Protein AF-A0A419GRG5-F1 (afdb_monomer_lite)

Secondary structure (DSSP, 8-state):
-PPPHHHHHHHHHHHHHHTTT----TTHHHHHHHHHHHHTT--HHHHHHHHHHHHHHHHHHHHTT-------EEETTTEEEETTEEEE---

Radius of gyration: 14.82 Å; chains: 1; bounding box: 31×31×38 Å

pLDDT: mean 70.67, std 12.89, range [29.69, 89.19]

Structure (mmCIF, N/CA/C/O backbone):
data_AF-A0A419GRG5-F1
#
_entry.id   AF-A0A419GRG5-F1
#
loop_
_atom_site.group_PDB
_atom_site.id
_atom_site.type_symbol
_atom_site.label_atom_id
_atom_site.label_alt_id
_atom_site.label_comp_id
_atom_site.label_asym_id
_atom_site.label_entity_id
_atom_site.label_seq_id
_atom_site.pdbx_PDB_ins_code
_atom_site.Cartn_x
_atom_sit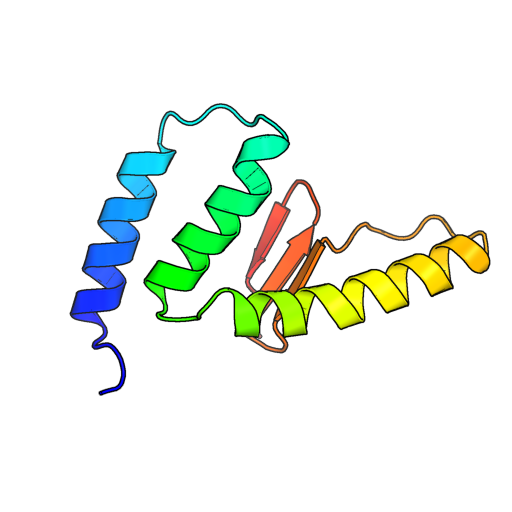e.Cartn_y
_atom_site.Cartn_z
_atom_site.occupancy
_atom_site.B_iso_or_equiv
_atom_site.auth_seq_id
_atom_site.auth_comp_id
_atom_site.auth_asym_id
_atom_site.auth_atom_id
_atom_site.pdbx_PDB_model_num
ATOM 1 N N . MET A 1 1 ? -8.241 -14.219 10.330 1.00 55.88 1 MET A N 1
ATOM 2 C CA . MET A 1 1 ? -9.619 -14.119 9.803 1.00 55.88 1 MET A CA 1
ATOM 3 C C . MET A 1 1 ? -9.601 -13.153 8.626 1.00 55.88 1 MET A C 1
ATOM 5 O O . MET A 1 1 ? -8.741 -12.276 8.643 1.00 55.88 1 MET A O 1
ATOM 9 N N . PRO A 1 2 ? -10.437 -13.328 7.590 1.00 69.69 2 PRO A N 1
ATOM 10 C CA . PRO A 1 2 ? -10.593 -12.304 6.555 1.00 69.69 2 PRO A CA 1
ATOM 11 C C . PRO A 1 2 ? -11.049 -10.991 7.207 1.00 69.69 2 PRO A C 1
ATOM 13 O O . PRO A 1 2 ? -11.850 -11.035 8.140 1.00 69.69 2 PRO A O 1
ATOM 16 N N . LEU A 1 3 ? -10.508 -9.854 6.760 1.00 76.62 3 LEU A N 1
ATOM 17 C CA . LEU A 1 3 ? -10.917 -8.541 7.268 1.00 76.62 3 LEU A CA 1
ATOM 18 C C . LEU A 1 3 ? -12.409 -8.336 7.019 1.00 76.62 3 LEU A C 1
ATOM 20 O O . LEU A 1 3 ? -12.908 -8.613 5.925 1.00 76.62 3 LEU A O 1
ATOM 24 N N . SER A 1 4 ? -13.113 -7.843 8.030 1.00 85.88 4 SER A N 1
ATOM 25 C CA . SER A 1 4 ? -14.500 -7.431 7.874 1.00 85.88 4 SER A CA 1
ATOM 26 C C . SER A 1 4 ? -14.591 -6.139 7.057 1.00 85.88 4 SER A C 1
ATOM 28 O O . SER A 1 4 ? -13.675 -5.314 7.037 1.00 85.88 4 SER A O 1
ATOM 30 N N . LEU A 1 5 ? -15.733 -5.926 6.399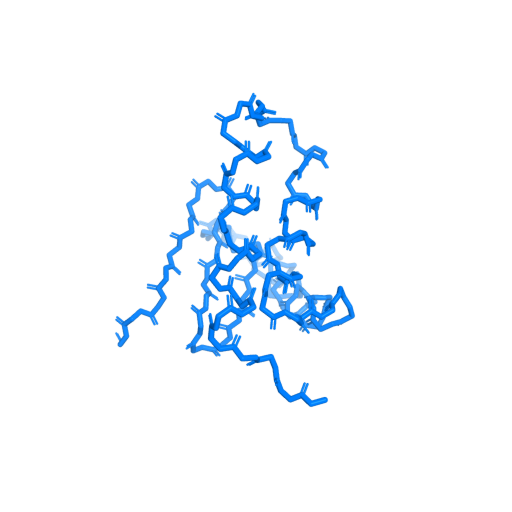 1.00 82.19 5 LEU A N 1
ATOM 31 C CA . LEU A 1 5 ? -15.995 -4.687 5.657 1.00 82.19 5 LEU A CA 1
ATOM 32 C C . LEU A 1 5 ? -15.928 -3.442 6.556 1.00 82.19 5 LEU A C 1
ATOM 34 O O . LEU A 1 5 ? -15.516 -2.382 6.091 1.00 82.19 5 LEU A O 1
ATOM 38 N N . ASN A 1 6 ? -16.284 -3.571 7.840 1.00 86.38 6 ASN A N 1
ATOM 39 C CA . ASN A 1 6 ? -16.159 -2.482 8.808 1.00 86.38 6 ASN A CA 1
ATOM 40 C C . ASN A 1 6 ? -14.696 -2.107 9.056 1.00 86.38 6 ASN A C 1
ATOM 42 O O . ASN A 1 6 ? -14.371 -0.924 9.018 1.00 86.38 6 ASN A O 1
ATOM 46 N N . GLU A 1 7 ? -13.814 -3.090 9.239 1.00 85.69 7 GLU A N 1
ATOM 47 C CA . GLU A 1 7 ? -12.382 -2.828 9.431 1.00 85.69 7 GLU A CA 1
ATOM 48 C C . GLU A 1 7 ? -11.754 -2.195 8.189 1.00 85.69 7 GLU A C 1
ATOM 50 O O . GLU A 1 7 ? -10.956 -1.269 8.309 1.00 85.69 7 GLU A O 1
ATOM 55 N N . ILE A 1 8 ? -12.131 -2.649 6.988 1.00 87.06 8 ILE A N 1
ATOM 56 C CA . ILE A 1 8 ? -11.659 -2.037 5.736 1.00 87.06 8 ILE A CA 1
ATOM 57 C C . ILE A 1 8 ? -12.125 -0.582 5.658 1.00 87.06 8 ILE A C 1
ATOM 59 O O . ILE A 1 8 ? -11.335 0.297 5.322 1.00 87.06 8 ILE A O 1
ATOM 63 N N . LYS A 1 9 ? -13.391 -0.308 5.997 1.00 86.12 9 LYS A N 1
ATOM 64 C CA . LYS A 1 9 ? -13.948 1.048 5.973 1.00 86.12 9 LYS A CA 1
ATOM 65 C C . LYS A 1 9 ? -13.227 1.973 6.950 1.00 86.12 9 LYS A C 1
ATOM 67 O O . LYS A 1 9 ? -12.907 3.097 6.584 1.00 86.12 9 LYS A O 1
ATOM 72 N N . GLU A 1 10 ? -12.965 1.504 8.164 1.00 89.19 10 GLU A N 1
ATOM 73 C CA . GLU A 1 10 ? -12.269 2.276 9.193 1.00 89.19 10 GLU A CA 1
ATOM 74 C C . GLU A 1 10 ? -10.821 2.580 8.785 1.00 89.19 10 GLU A C 1
ATOM 76 O O . GLU A 1 10 ? -10.390 3.732 8.836 1.00 89.19 10 GLU A O 1
ATOM 81 N N . ARG A 1 11 ? -10.106 1.577 8.258 1.00 88.94 11 ARG A N 1
ATOM 82 C CA . ARG A 1 11 ? -8.751 1.747 7.714 1.00 88.94 11 ARG A CA 1
ATOM 83 C C . ARG A 1 11 ? -8.716 2.692 6.516 1.00 88.94 11 ARG A C 1
ATOM 85 O O . ARG A 1 11 ? -7.821 3.524 6.435 1.00 88.94 11 ARG A O 1
ATOM 92 N N . ALA A 1 12 ? -9.688 2.599 5.609 1.00 86.69 12 ALA A N 1
ATOM 93 C CA . ALA A 1 12 ? -9.784 3.481 4.447 1.00 86.69 12 ALA A CA 1
ATOM 94 C C . ALA A 1 12 ?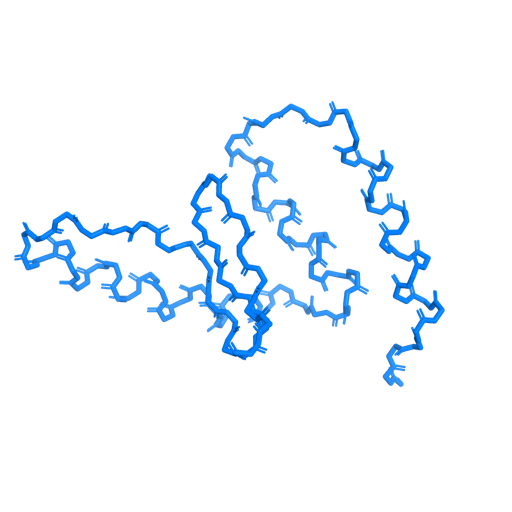 -10.015 4.942 4.863 1.00 86.69 12 ALA A C 1
ATOM 96 O O . ALA A 1 12 ? -9.445 5.856 4.272 1.00 86.69 12 ALA A O 1
ATOM 97 N N . LEU A 1 13 ? -10.828 5.160 5.901 1.00 87.94 13 LEU A N 1
ATOM 98 C CA . LEU A 1 13 ? -11.093 6.487 6.456 1.00 87.94 13 LEU A CA 1
ATOM 99 C C . LEU A 1 13 ? -9.852 7.083 7.124 1.00 87.94 13 LEU A C 1
ATOM 101 O O . LEU A 1 13 ? -9.577 8.265 6.936 1.00 87.94 13 LEU A O 1
ATOM 105 N N . ALA A 1 14 ? -9.104 6.272 7.875 1.00 87.44 14 ALA A N 1
ATOM 106 C CA . ALA A 1 14 ? -7.836 6.684 8.468 1.00 87.44 14 ALA A CA 1
ATOM 107 C C . ALA A 1 14 ? -6.812 7.049 7.384 1.00 87.44 14 ALA A C 1
ATOM 109 O O . ALA A 1 14 ? -6.290 8.160 7.396 1.00 87.44 14 ALA A O 1
ATOM 110 N N . PHE A 1 15 ? -6.634 6.172 6.391 1.00 87.44 15 PHE A N 1
ATOM 111 C CA . PHE A 1 15 ? -5.759 6.400 5.241 1.00 87.44 15 PHE A CA 1
ATOM 112 C C . PHE A 1 15 ? -6.100 7.706 4.511 1.00 87.44 15 PHE A C 1
ATOM 114 O O . PHE A 1 15 ? -5.228 8.533 4.272 1.00 87.44 15 PHE A O 1
ATOM 121 N N . SER A 1 16 ? -7.380 7.938 4.204 1.00 83.50 16 SER A N 1
ATOM 122 C CA . SER A 1 16 ? -7.801 9.152 3.497 1.00 83.50 16 SER A CA 1
ATOM 123 C C . SER A 1 16 ? -7.477 10.434 4.262 1.00 83.50 16 SER A C 1
ATOM 125 O O . SER A 1 16 ? -7.205 11.441 3.622 1.00 83.50 16 SER A O 1
ATOM 127 N N . ARG A 1 17 ? -7.535 10.417 5.600 1.00 85.56 17 ARG A N 1
ATOM 128 C CA . ARG A 1 17 ? -7.205 11.583 6.438 1.00 85.56 17 ARG A CA 1
ATOM 129 C C . ARG A 1 17 ? -5.705 11.816 6.521 1.00 85.56 17 ARG A C 1
ATOM 131 O O . ARG A 1 17 ? -5.262 12.956 6.501 1.00 85.56 17 ARG A O 1
ATOM 138 N N . GLU A 1 18 ? -4.933 10.741 6.618 1.00 83.50 18 GLU A N 1
ATOM 139 C CA . GLU A 1 18 ? -3.473 10.808 6.705 1.00 83.50 18 GLU A CA 1
ATOM 140 C C . GLU A 1 18 ? -2.858 11.381 5.421 1.00 83.50 18 GLU A C 1
ATOM 142 O O . GLU A 1 18 ? -1.918 12.169 5.473 1.00 83.50 18 GLU A O 1
ATOM 147 N N . TRP A 1 19 ? -3.453 11.051 4.272 1.00 80.94 19 TRP A N 1
ATOM 148 C CA . TRP A 1 19 ? -2.980 11.477 2.956 1.00 80.94 19 TRP A CA 1
ATOM 149 C C . TRP A 1 19 ? -3.669 12.738 2.406 1.00 80.94 19 TRP A C 1
ATOM 151 O O . TRP A 1 19 ? -3.304 13.196 1.327 1.00 80.94 19 TRP A O 1
ATOM 161 N N . GLU A 1 20 ? -4.619 13.342 3.132 1.00 79.12 20 GLU A N 1
ATOM 162 C CA . GLU A 1 20 ? -5.376 14.532 2.689 1.00 79.12 20 GLU A CA 1
ATOM 163 C C . GLU A 1 20 ? -4.480 15.761 2.428 1.00 79.12 20 GLU A C 1
ATOM 165 O O . GLU A 1 20 ? -4.795 16.590 1.578 1.00 79.12 20 GLU A O 1
ATOM 170 N N . GLY A 1 21 ? -3.346 15.869 3.130 1.00 70.81 21 GLY A N 1
ATOM 171 C CA . GLY A 1 21 ? -2.391 16.980 3.009 1.00 70.81 21 GLY A CA 1
ATOM 172 C C . GLY A 1 21 ? -0.999 16.587 2.509 1.00 70.81 21 GLY A C 1
ATOM 173 O O . GLY A 1 21 ? -0.089 17.418 2.543 1.00 70.81 21 GLY A O 1
ATOM 174 N N . ALA A 1 22 ? -0.807 15.335 2.089 1.00 72.19 22 ALA A N 1
ATOM 175 C CA . ALA A 1 22 ? 0.493 14.843 1.646 1.00 72.19 22 ALA A CA 1
ATOM 176 C C . ALA A 1 22 ? 0.853 15.437 0.274 1.00 72.19 22 ALA A C 1
ATOM 178 O O . ALA A 1 22 ? 0.084 15.342 -0.684 1.00 72.19 22 ALA A O 1
ATOM 179 N N . ASN A 1 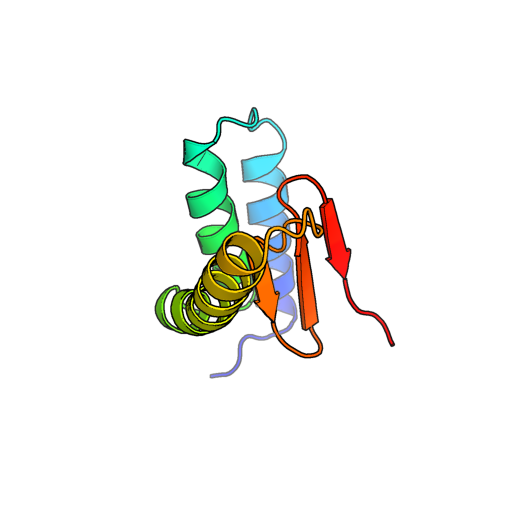23 ? 2.028 16.063 0.172 1.00 58.72 23 ASN A N 1
ATOM 180 C CA . ASN A 1 23 ? 2.531 16.598 -1.091 1.00 58.72 23 ASN A CA 1
ATOM 181 C C . ASN A 1 23 ? 3.404 15.552 -1.784 1.00 58.72 23 ASN A C 1
ATOM 183 O O . ASN A 1 23 ? 4.278 14.949 -1.172 1.00 58.72 23 ASN A O 1
ATOM 187 N N . ALA A 1 24 ? 3.152 15.349 -3.077 1.00 54.62 24 ALA A N 1
ATOM 188 C CA . ALA A 1 24 ? 3.683 14.243 -3.864 1.00 54.62 24 ALA A CA 1
ATOM 189 C C . ALA A 1 24 ? 5.201 14.341 -4.107 1.00 54.62 24 ALA A C 1
ATOM 191 O O . ALA A 1 24 ? 5.656 14.709 -5.192 1.00 54.62 24 ALA A O 1
ATOM 192 N N . GLU A 1 25 ? 6.002 13.951 -3.119 1.00 57.44 25 GLU A N 1
ATOM 193 C CA . GLU A 1 25 ? 7.391 13.577 -3.351 1.00 57.44 25 GLU A CA 1
ATOM 194 C C . GLU A 1 25 ? 7.469 12.115 -3.798 1.00 57.44 25 GLU A C 1
ATOM 196 O O . GLU A 1 25 ? 6.812 11.219 -3.272 1.00 57.44 25 GLU A O 1
ATOM 201 N N . ARG A 1 26 ? 8.318 11.847 -4.795 1.00 51.94 26 ARG A N 1
ATOM 202 C CA . ARG A 1 26 ? 8.491 10.518 -5.409 1.00 51.94 26 ARG A CA 1
ATOM 203 C C . ARG A 1 26 ? 8.851 9.423 -4.391 1.00 51.94 26 ARG A C 1
ATOM 205 O O . ARG A 1 26 ? 8.589 8.250 -4.642 1.00 51.94 26 ARG A O 1
ATOM 212 N N . ALA A 1 27 ? 9.448 9.812 -3.261 1.00 52.66 27 ALA A N 1
ATOM 213 C CA . ALA A 1 27 ? 9.770 8.932 -2.140 1.00 52.66 27 ALA A CA 1
ATOM 214 C C . ALA A 1 27 ? 8.525 8.477 -1.352 1.00 52.66 27 ALA A C 1
ATOM 216 O O . ALA A 1 27 ? 8.519 7.368 -0.819 1.00 52.66 27 ALA A O 1
ATOM 217 N N . GLU A 1 28 ? 7.451 9.270 -1.337 1.00 63.41 28 GLU A N 1
ATOM 218 C CA . GLU A 1 28 ? 6.205 8.929 -0.647 1.00 63.41 28 GLU A CA 1
ATOM 219 C C . GLU A 1 28 ? 5.324 7.967 -1.440 1.00 63.41 28 GLU A C 1
ATOM 221 O O . GLU A 1 28 ? 4.541 7.234 -0.845 1.00 63.41 28 GLU A O 1
ATOM 226 N N . ALA A 1 29 ? 5.494 7.872 -2.761 1.00 69.00 29 ALA A N 1
ATOM 227 C CA . ALA A 1 29 ? 4.685 6.985 -3.598 1.00 69.00 29 ALA A CA 1
ATOM 228 C C . ALA A 1 29 ? 4.773 5.512 -3.157 1.00 69.00 29 ALA A C 1
ATOM 230 O O . ALA A 1 29 ? 3.779 4.791 -3.153 1.00 69.00 29 ALA A O 1
ATOM 231 N N . GLN A 1 30 ? 5.955 5.047 -2.742 1.00 70.56 30 GLN A N 1
ATOM 232 C CA . GLN A 1 30 ? 6.121 3.661 -2.301 1.00 70.56 30 GLN A CA 1
ATOM 233 C C . GLN A 1 30 ? 5.509 3.415 -0.912 1.00 70.56 30 GLN A C 1
ATOM 235 O O . GLN A 1 30 ? 5.000 2.324 -0.645 1.00 70.56 30 GLN A O 1
ATOM 240 N N . THR A 1 31 ? 5.519 4.426 -0.042 1.00 78.44 31 THR A N 1
ATOM 241 C CA . THR A 1 31 ? 4.848 4.392 1.265 1.00 78.44 31 THR A CA 1
ATOM 242 C C . THR A 1 31 ? 3.333 4.439 1.097 1.00 78.44 31 THR A C 1
ATOM 244 O O . THR A 1 31 ? 2.644 3.610 1.685 1.00 78.44 31 THR A O 1
ATOM 247 N N . PHE A 1 32 ? 2.830 5.299 0.209 1.00 80.75 32 PHE A N 1
ATOM 248 C CA . PHE A 1 32 ? 1.423 5.375 -0.177 1.00 80.75 32 PHE A CA 1
ATOM 249 C C . PHE A 1 32 ? 0.886 4.008 -0.581 1.00 80.75 32 PHE A C 1
ATOM 251 O O . PHE A 1 32 ? -0.126 3.558 -0.049 1.00 80.75 32 PHE A O 1
ATOM 258 N N . TRP A 1 33 ? 1.593 3.303 -1.471 1.00 75.88 33 TRP A N 1
ATOM 259 C CA . TRP A 1 33 ? 1.170 1.973 -1.898 1.00 75.88 33 TRP A CA 1
ATOM 260 C C . TRP A 1 33 ? 1.148 0.979 -0.741 1.00 75.88 33 TRP A C 1
ATOM 262 O O . TRP A 1 33 ? 0.169 0.251 -0.589 1.00 75.88 33 TRP A O 1
ATOM 272 N N . ASN A 1 34 ? 2.180 0.962 0.105 1.00 79.44 34 ASN A N 1
ATOM 273 C CA . ASN A 1 34 ? 2.206 0.069 1.264 1.00 79.44 34 ASN A CA 1
ATOM 274 C C . ASN A 1 34 ? 1.010 0.306 2.199 1.00 79.44 34 ASN A C 1
ATOM 276 O O . ASN A 1 34 ? 0.338 -0.659 2.567 1.00 79.44 34 ASN A O 1
ATOM 280 N N . GLU A 1 35 ? 0.726 1.564 2.537 1.00 83.94 35 GLU A N 1
ATOM 281 C CA . GLU A 1 35 ? -0.386 1.946 3.413 1.00 83.94 35 GLU A CA 1
ATOM 282 C C . GLU A 1 35 ? -1.749 1.661 2.758 1.00 83.94 35 GLU A C 1
ATOM 284 O O . GLU A 1 35 ? -2.635 1.074 3.381 1.00 83.94 35 GLU A O 1
ATOM 289 N N . PHE A 1 36 ? -1.899 1.948 1.462 1.00 84.25 36 PHE A N 1
ATOM 290 C CA . PHE A 1 36 ? -3.117 1.657 0.706 1.00 84.25 36 PHE A CA 1
ATOM 291 C C . PHE A 1 36 ? -3.433 0.156 0.681 1.00 84.25 36 PHE A C 1
ATOM 293 O O . PHE A 1 36 ? -4.560 -0.257 0.946 1.00 84.25 36 PHE A O 1
ATOM 300 N N . PHE A 1 37 ? -2.445 -0.700 0.407 1.00 81.75 37 PHE A N 1
ATOM 301 C CA . PHE A 1 37 ? -2.658 -2.151 0.412 1.00 81.75 37 PHE A CA 1
ATOM 302 C C . PHE A 1 37 ? -2.913 -2.700 1.820 1.00 81.75 37 PHE A C 1
ATOM 304 O O . PHE A 1 37 ? -3.660 -3.674 1.974 1.00 81.75 37 PHE A O 1
ATOM 311 N N . ASN A 1 38 ? -2.375 -2.047 2.851 1.00 85.38 38 ASN A N 1
ATOM 312 C CA . ASN A 1 38 ? -2.627 -2.393 4.244 1.00 85.38 38 ASN A CA 1
ATOM 313 C C . ASN A 1 38 ? -4.098 -2.168 4.659 1.00 85.38 38 ASN A C 1
ATOM 315 O O . ASN A 1 38 ? -4.632 -2.944 5.463 1.00 85.38 38 ASN A O 1
ATOM 319 N N . VAL A 1 39 ? -4.801 -1.205 4.041 1.00 86.50 39 VAL A N 1
ATOM 320 C CA . VAL A 1 39 ? -6.262 -1.028 4.194 1.00 86.50 39 VAL A CA 1
ATOM 321 C C . VAL A 1 39 ? -7.014 -2.319 3.858 1.00 86.50 39 VAL A C 1
ATOM 323 O O . VAL A 1 39 ? -7.911 -2.728 4.595 1.00 86.50 39 VAL A O 1
ATOM 326 N N . PHE A 1 40 ? -6.590 -3.017 2.803 1.00 82.69 40 PHE A N 1
ATOM 327 C CA . PHE A 1 40 ? -7.171 -4.289 2.356 1.00 82.69 40 PHE A CA 1
ATOM 328 C C . PHE A 1 40 ? -6.522 -5.526 3.003 1.00 82.69 40 PHE A C 1
ATOM 330 O O . PHE A 1 40 ? -6.852 -6.657 2.644 1.00 82.69 40 PHE A O 1
ATOM 337 N N . GLY A 1 41 ? -5.578 -5.344 3.935 1.00 81.69 41 GLY A N 1
ATOM 338 C CA . GLY A 1 41 ? -4.829 -6.439 4.564 1.00 81.69 41 GLY A CA 1
ATOM 339 C C . GLY A 1 41 ? -3.873 -7.161 3.614 1.00 81.69 41 GLY A C 1
ATOM 340 O O . GLY A 1 41 ? -3.501 -8.314 3.848 1.00 81.69 41 GLY A O 1
ATOM 341 N N . VAL A 1 42 ? -3.486 -6.508 2.521 1.00 81.00 42 VAL A N 1
ATOM 342 C CA . VAL A 1 42 ? -2.529 -7.027 1.551 1.00 81.00 42 VAL A CA 1
ATOM 343 C C . VAL A 1 42 ? -1.126 -6.615 1.983 1.00 81.00 42 VAL A C 1
ATOM 345 O O . VAL A 1 42 ? -0.824 -5.439 2.143 1.00 81.00 42 VAL A O 1
ATOM 348 N N . SER A 1 43 ? -0.245 -7.596 2.183 1.00 76.19 43 SER A N 1
ATOM 349 C CA . SER A 1 43 ? 1.126 -7.330 2.620 1.00 76.19 43 SER A CA 1
ATOM 350 C C . SER A 1 43 ? 2.034 -6.887 1.470 1.00 76.19 43 SER A C 1
ATOM 352 O O . SER A 1 43 ? 1.859 -7.289 0.316 1.00 76.19 43 SER A O 1
ATOM 354 N N . ARG A 1 44 ? 3.103 -6.158 1.810 1.00 70.94 44 ARG A N 1
ATOM 355 C CA . ARG A 1 44 ? 4.148 -5.706 0.873 1.00 70.94 44 ARG A CA 1
ATOM 356 C C . ARG A 1 44 ? 4.793 -6.834 0.052 1.00 70.94 44 ARG A C 1
ATOM 358 O O . ARG A 1 44 ? 5.227 -6.620 -1.073 1.00 70.94 44 ARG A O 1
ATOM 365 N N . ARG A 1 45 ? 4.833 -8.069 0.566 1.00 74.19 45 ARG A N 1
ATOM 366 C CA . ARG A 1 45 ? 5.314 -9.232 -0.210 1.00 74.19 45 ARG A CA 1
ATOM 367 C C . ARG A 1 45 ? 4.402 -9.561 -1.391 1.00 74.19 45 ARG A C 1
ATOM 369 O O . ARG A 1 45 ? 4.878 -9.963 -2.451 1.00 74.19 45 ARG A O 1
ATOM 376 N N . ARG A 1 46 ? 3.093 -9.393 -1.204 1.00 74.31 46 ARG A N 1
ATOM 377 C CA . ARG A 1 46 ? 2.106 -9.607 -2.261 1.00 74.31 46 ARG A CA 1
ATOM 378 C C . ARG A 1 46 ? 2.159 -8.456 -3.273 1.00 74.31 46 ARG A C 1
ATOM 380 O O . ARG A 1 46 ? 2.124 -8.727 -4.464 1.00 74.31 46 ARG A O 1
ATOM 387 N N . LEU A 1 47 ? 2.400 -7.228 -2.804 1.00 71.31 47 LEU A N 1
ATOM 388 C CA . LEU A 1 47 ? 2.716 -6.063 -3.640 1.00 71.31 47 LEU A CA 1
ATOM 389 C C . LEU A 1 47 ? 3.938 -6.291 -4.546 1.00 71.31 47 LEU A C 1
ATOM 391 O O . LEU A 1 47 ? 3.837 -6.138 -5.759 1.00 71.31 47 LEU A O 1
ATOM 395 N N . ALA A 1 48 ? 5.060 -6.753 -3.989 1.00 71.06 48 ALA A N 1
ATOM 396 C CA . ALA A 1 48 ? 6.270 -7.040 -4.767 1.00 71.06 48 ALA A CA 1
ATOM 397 C C . ALA A 1 48 ? 6.026 -8.081 -5.877 1.00 71.06 48 ALA A C 1
ATOM 399 O O . ALA A 1 48 ? 6.610 -8.003 -6.955 1.00 71.06 48 ALA A O 1
ATOM 400 N N . SER A 1 49 ? 5.115 -9.029 -5.634 1.00 72.94 49 SER A N 1
ATOM 401 C CA . SER A 1 49 ? 4.706 -10.027 -6.630 1.00 72.94 49 SER A CA 1
ATOM 402 C C . SER A 1 49 ? 3.866 -9.428 -7.772 1.00 72.94 49 SER A C 1
ATOM 404 O O . SER A 1 49 ? 3.814 -10.021 -8.847 1.00 72.94 49 SER A O 1
ATOM 406 N N . PHE A 1 50 ? 3.230 -8.269 -7.563 1.00 73.50 50 PHE A N 1
ATOM 407 C CA . PHE A 1 50 ? 2.503 -7.502 -8.584 1.00 73.50 50 PHE A CA 1
ATOM 408 C C . PHE A 1 50 ? 3.416 -6.532 -9.349 1.00 73.50 50 PHE A C 1
ATOM 410 O O . PHE A 1 50 ? 3.256 -6.366 -10.557 1.00 73.50 50 PHE A O 1
ATOM 417 N N . GLU A 1 51 ? 4.409 -5.943 -8.679 1.00 72.31 51 GLU A N 1
ATOM 418 C CA . GLU A 1 51 ? 5.395 -5.045 -9.298 1.00 72.31 51 GLU A CA 1
ATOM 419 C C . GLU A 1 51 ? 6.419 -5.800 -10.163 1.00 72.31 51 GLU A C 1
ATOM 421 O O . GLU A 1 51 ? 6.811 -5.333 -11.233 1.00 72.31 51 GLU A O 1
ATOM 426 N N . GLU A 1 52 ? 6.855 -6.992 -9.742 1.00 76.00 52 GLU A N 1
ATOM 427 C CA . GLU A 1 52 ? 7.868 -7.773 -10.460 1.00 76.00 52 GLU A CA 1
ATOM 428 C C . GLU A 1 52 ? 7.511 -8.074 -11.933 1.00 76.00 52 GLU A C 1
ATOM 430 O O . GLU A 1 52 ? 8.353 -7.837 -12.809 1.00 76.00 52 GLU A O 1
ATOM 435 N N . PRO A 1 53 ? 6.306 -8.590 -12.256 1.00 73.25 53 PRO A N 1
ATOM 436 C CA . PRO A 1 53 ? 5.875 -8.807 -13.634 1.00 73.25 53 PRO A CA 1
ATOM 437 C C . PRO A 1 53 ? 5.833 -7.517 -14.456 1.00 73.25 53 PRO A C 1
ATOM 439 O O . PRO A 1 53 ? 6.258 -7.529 -15.610 1.00 73.25 53 PRO A O 1
ATOM 442 N N . VAL A 1 54 ? 5.376 -6.412 -13.859 1.00 75.38 54 VAL A N 1
ATOM 443 C CA . VAL A 1 54 ? 5.297 -5.093 -14.503 1.00 75.38 54 VAL A CA 1
ATOM 444 C C . VAL A 1 54 ? 6.691 -4.570 -14.829 1.00 75.38 54 VAL A C 1
ATOM 446 O O . VAL A 1 54 ? 6.950 -4.159 -15.958 1.00 75.38 54 VAL A O 1
ATOM 449 N N . ARG A 1 55 ? 7.630 -4.671 -13.884 1.00 74.25 55 ARG A N 1
ATOM 450 C CA . ARG A 1 55 ? 9.031 -4.295 -14.097 1.00 74.25 55 ARG A CA 1
ATOM 451 C C . ARG A 1 55 ? 9.671 -5.120 -15.212 1.00 74.25 55 ARG A C 1
ATOM 453 O O . ARG A 1 55 ? 10.337 -4.563 -16.078 1.00 74.25 55 ARG A O 1
ATOM 460 N N . ARG A 1 56 ? 9.441 -6.439 -15.233 1.00 73.62 56 ARG A N 1
ATOM 461 C CA . ARG A 1 56 ? 9.940 -7.319 -16.307 1.00 73.62 56 ARG A CA 1
ATOM 462 C C . ARG A 1 56 ? 9.347 -6.958 -17.668 1.00 73.62 56 ARG A C 1
ATOM 464 O O . ARG A 1 56 ? 10.082 -6.928 -18.653 1.00 73.62 56 ARG A O 1
ATOM 471 N N . ALA A 1 57 ? 8.045 -6.679 -17.723 1.00 73.44 57 ALA A N 1
ATOM 472 C CA . ALA A 1 57 ? 7.378 -6.235 -18.941 1.00 73.44 57 ALA A CA 1
ATOM 473 C C . ALA A 1 57 ? 7.968 -4.905 -19.431 1.00 73.44 57 ALA A C 1
ATOM 475 O O . ALA A 1 57 ? 8.382 -4.822 -20.582 1.00 73.44 57 ALA A O 1
ATOM 476 N N . ARG A 1 58 ? 8.122 -3.921 -18.539 1.00 70.94 58 ARG A N 1
ATOM 477 C CA . ARG A 1 58 ? 8.750 -2.622 -18.818 1.00 70.94 58 ARG A CA 1
ATOM 478 C C . ARG A 1 58 ? 10.148 -2.776 -19.407 1.00 70.94 58 ARG A C 1
ATOM 480 O O . ARG A 1 58 ? 10.399 -2.288 -20.499 1.00 70.94 58 ARG A O 1
ATOM 487 N N . THR A 1 59 ? 11.020 -3.550 -18.760 1.00 70.81 59 THR A N 1
ATOM 488 C CA . THR A 1 59 ? 12.374 -3.814 -19.273 1.00 70.81 59 THR A CA 1
ATOM 489 C C . THR A 1 59 ? 12.358 -4.486 -20.650 1.00 70.81 59 THR A C 1
ATOM 491 O O . THR A 1 59 ? 13.267 -4.274 -21.449 1.00 70.81 59 THR A O 1
ATOM 494 N N . ARG A 1 60 ? 11.351 -5.315 -20.952 1.00 69.88 60 ARG A N 1
ATOM 495 C CA . ARG A 1 60 ? 11.197 -5.936 -22.274 1.00 69.88 60 ARG A CA 1
ATOM 496 C C . ARG A 1 60 ? 10.742 -4.924 -23.333 1.00 69.88 60 ARG A C 1
ATOM 498 O O . ARG A 1 60 ? 11.291 -4.958 -24.428 1.00 69.88 60 ARG A O 1
ATOM 505 N N . PHE A 1 61 ? 9.799 -4.042 -23.000 1.00 70.06 61 PHE A N 1
ATOM 506 C CA . PHE A 1 61 ? 9.303 -2.975 -23.883 1.00 70.06 61 PHE A CA 1
ATOM 507 C C . PHE A 1 61 ? 10.353 -1.880 -24.138 1.00 70.06 61 PHE A C 1
ATOM 509 O O . PHE A 1 61 ? 10.556 -1.459 -25.271 1.00 70.06 61 PHE A O 1
ATOM 516 N N . GLU A 1 62 ? 11.106 -1.465 -23.118 1.00 69.88 62 GLU A N 1
ATOM 517 C CA . GLU A 1 62 ? 12.201 -0.494 -23.281 1.00 69.88 62 GLU A CA 1
ATOM 518 C C . GLU A 1 62 ? 13.289 -1.027 -24.225 1.00 69.88 62 GLU A C 1
ATOM 520 O O . GLU A 1 62 ? 13.844 -0.287 -25.035 1.00 69.88 62 GLU A O 1
ATOM 525 N N . LYS A 1 63 ? 13.557 -2.338 -24.173 1.00 70.62 63 LYS A N 1
ATOM 526 C CA . LYS A 1 63 ? 14.492 -3.007 -25.087 1.00 70.62 63 LYS A CA 1
ATOM 527 C C . LYS A 1 63 ? 13.974 -3.121 -26.522 1.00 70.62 63 LYS A C 1
ATOM 529 O O . LYS A 1 63 ? 14.797 -3.284 -27.418 1.00 70.62 63 LYS A O 1
ATOM 534 N N . SER A 1 64 ? 12.661 -3.052 -26.755 1.00 72.56 64 SER A N 1
ATOM 535 C CA . SER A 1 64 ? 12.082 -3.064 -28.107 1.00 72.56 64 SER A CA 1
ATOM 536 C C . SER A 1 64 ? 11.998 -1.675 -28.748 1.00 72.56 64 SER A C 1
ATOM 538 O O . SER A 1 64 ? 11.591 -1.574 -29.900 1.00 72.56 64 SER A O 1
ATOM 540 N N . GLY A 1 65 ? 12.425 -0.614 -28.051 1.00 65.50 65 GLY A N 1
ATOM 541 C CA . GLY A 1 65 ? 12.477 0.749 -28.594 1.00 65.50 65 GLY A CA 1
ATOM 542 C C . GLY A 1 65 ? 11.122 1.466 -28.653 1.00 65.50 65 GLY A C 1
ATOM 543 O O . GLY A 1 65 ? 11.031 2.554 -29.221 1.00 65.50 65 GLY A O 1
ATOM 544 N N . GLU A 1 66 ? 10.077 0.888 -28.059 1.00 62.81 66 GLU A N 1
ATOM 545 C CA . GL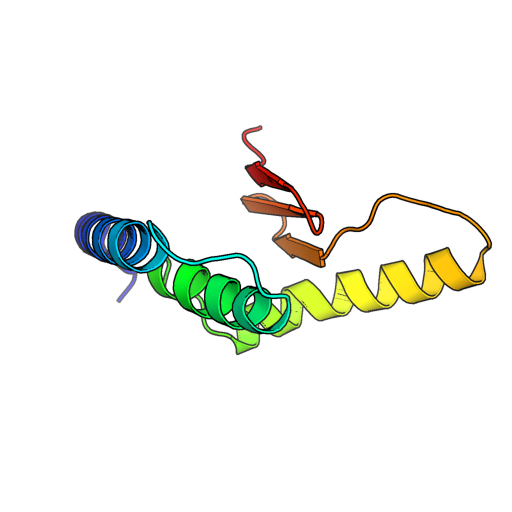U A 1 66 ? 8.726 1.454 -28.033 1.00 62.81 66 GLU A CA 1
ATOM 546 C C . GLU A 1 66 ? 8.509 2.325 -26.783 1.00 62.81 66 GLU A C 1
ATOM 548 O O . GLU A 1 66 ? 8.868 1.945 -25.668 1.00 62.81 66 GLU A O 1
ATOM 553 N N . LYS A 1 67 ? 7.885 3.500 -26.951 1.00 56.59 67 LYS A N 1
ATOM 554 C CA . LYS A 1 67 ? 7.459 4.376 -25.844 1.00 56.59 67 LYS A CA 1
ATOM 555 C C . LYS A 1 67 ? 5.999 4.081 -25.488 1.00 56.59 67 LYS A C 1
ATOM 557 O O . LYS A 1 67 ? 5.099 4.790 -25.928 1.00 56.59 67 LYS A O 1
ATOM 562 N N . GLY A 1 68 ? 5.772 2.998 -24.749 1.00 54.72 68 GLY A N 1
ATOM 563 C CA . GLY A 1 68 ? 4.459 2.634 -24.203 1.00 54.72 68 GLY A CA 1
ATOM 564 C C . GLY A 1 68 ? 4.193 3.258 -22.827 1.00 54.72 68 GLY A C 1
ATOM 565 O O . GLY A 1 68 ? 5.136 3.629 -22.130 1.00 54.72 68 GLY A O 1
ATOM 566 N N . GLY A 1 69 ? 2.911 3.366 -22.457 1.00 57.22 69 GLY A N 1
ATOM 567 C CA . GLY A 1 69 ? 2.439 3.885 -21.164 1.00 57.22 69 GLY A CA 1
ATOM 568 C C . GLY A 1 69 ? 3.099 3.207 -19.959 1.00 57.22 69 GLY A C 1
ATOM 569 O O . GLY A 1 69 ? 3.484 2.033 -20.003 1.00 57.22 69 GLY A O 1
ATOM 570 N N . PHE A 1 70 ? 3.295 3.981 -18.896 1.00 62.88 70 PHE A N 1
ATOM 571 C CA . PHE A 1 70 ? 4.045 3.556 -17.724 1.00 62.88 70 PHE A CA 1
ATOM 572 C C . PHE A 1 70 ? 3.090 2.900 -16.736 1.00 62.88 70 PHE A C 1
ATOM 574 O O . PHE A 1 70 ? 2.462 3.585 -15.947 1.00 62.88 70 PHE A O 1
ATOM 581 N N . ILE A 1 71 ? 3.015 1.573 -16.724 1.00 66.00 71 ILE A N 1
ATOM 582 C CA . ILE A 1 71 ? 2.345 0.876 -15.623 1.00 66.00 71 ILE A CA 1
ATOM 583 C C . ILE A 1 71 ? 3.357 0.715 -14.489 1.00 66.00 71 ILE A C 1
ATOM 585 O O . ILE A 1 71 ? 4.460 0.190 -14.694 1.00 66.00 71 ILE A O 1
ATOM 589 N N . ASP A 1 72 ? 2.989 1.160 -13.292 1.00 66.00 72 ASP A N 1
ATOM 590 C CA . ASP A 1 72 ? 3.768 0.953 -12.070 1.00 66.00 72 ASP A CA 1
ATOM 591 C C . ASP A 1 72 ? 3.283 -0.263 -11.286 1.00 66.00 72 ASP A C 1
ATOM 593 O O . ASP A 1 72 ? 4.107 -1.010 -10.756 1.00 66.00 72 ASP A O 1
ATOM 597 N N . LEU A 1 73 ? 1.977 -0.543 -11.301 1.00 72.50 73 LEU A N 1
ATOM 598 C CA . LEU A 1 73 ? 1.407 -1.696 -10.612 1.00 72.50 73 LEU A CA 1
ATOM 599 C C . LEU A 1 73 ? 0.295 -2.367 -11.411 1.00 72.50 73 LEU A C 1
ATOM 601 O O . LEU A 1 73 ? -0.569 -1.715 -11.997 1.00 72.50 73 LEU A O 1
ATOM 605 N N . PHE A 1 74 ? 0.289 -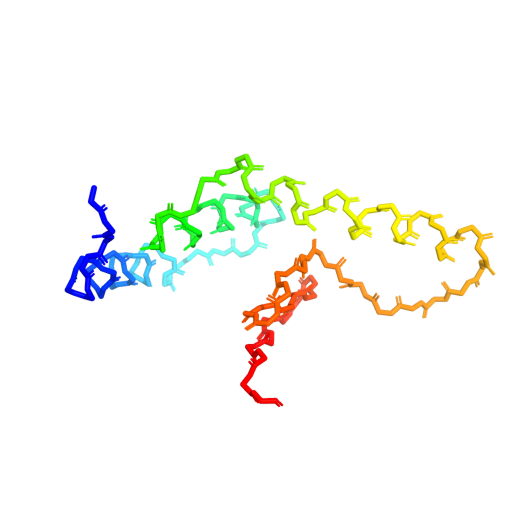3.699 -11.364 1.00 72.38 74 PHE A N 1
ATOM 606 C CA . PHE A 1 74 ? -0.761 -4.517 -11.954 1.00 72.38 74 PHE A CA 1
ATOM 607 C C . PHE A 1 74 ? -1.287 -5.547 -10.953 1.00 72.38 74 PHE A C 1
ATOM 609 O O . PHE A 1 74 ? -0.641 -6.558 -10.674 1.00 72.38 74 PHE A O 1
ATOM 616 N N . TRP A 1 75 ? -2.503 -5.321 -10.458 1.00 73.75 75 TRP A N 1
ATOM 617 C CA . TRP A 1 75 ? -3.261 -6.301 -9.692 1.00 73.75 75 TRP A CA 1
ATOM 618 C C . TRP A 1 75 ? -4.438 -6.789 -10.531 1.00 73.75 75 TRP A C 1
ATOM 620 O O . TRP A 1 75 ? -5.476 -6.135 -10.650 1.00 73.75 75 TRP A O 1
ATOM 630 N N . ARG A 1 76 ? -4.262 -7.970 -11.132 1.00 66.62 76 ARG A N 1
ATOM 631 C CA . ARG A 1 76 ? -5.229 -8.571 -12.057 1.00 66.62 76 ARG A CA 1
ATOM 632 C C . ARG A 1 76 ? -6.652 -8.582 -11.478 1.00 66.62 76 ARG A C 1
ATOM 634 O O . ARG A 1 76 ? -6.890 -9.221 -10.457 1.00 66.62 76 ARG A O 1
ATOM 641 N N . GLY A 1 77 ? -7.578 -7.923 -12.181 1.00 65.12 77 GLY A N 1
ATOM 642 C CA . GLY A 1 77 ? -9.003 -7.857 -11.833 1.00 65.12 77 GLY A CA 1
ATOM 643 C C . GLY A 1 77 ? -9.347 -6.915 -10.675 1.00 65.12 77 GLY A C 1
ATOM 644 O O . GLY A 1 77 ? -10.473 -6.961 -10.194 1.00 65.12 77 GLY A O 1
ATOM 645 N N . VAL A 1 78 ? -8.392 -6.104 -10.206 1.00 70.88 78 VAL A N 1
ATOM 646 C CA . VAL A 1 78 ? -8.594 -5.184 -9.076 1.00 70.88 78 VAL A CA 1
ATOM 647 C C . VAL A 1 78 ? -8.092 -3.777 -9.397 1.00 70.88 78 VAL A C 1
ATOM 649 O O . VAL A 1 78 ? -8.830 -2.813 -9.211 1.00 70.88 78 VAL A O 1
ATOM 652 N N . LEU A 1 79 ? -6.851 -3.638 -9.880 1.00 69.56 79 LEU A N 1
ATOM 653 C CA . LEU A 1 79 ? -6.202 -2.330 -10.004 1.00 69.56 79 LEU A CA 1
ATOM 654 C C . LEU A 1 79 ? -5.126 -2.313 -11.097 1.00 69.56 79 LEU A C 1
ATOM 656 O O . LEU A 1 79 ? -4.305 -3.231 -11.178 1.00 69.56 79 LEU A O 1
ATOM 660 N N . ILE A 1 80 ? -5.080 -1.228 -11.869 1.00 67.00 80 ILE A N 1
ATOM 661 C CA . ILE A 1 80 ? -3.928 -0.860 -12.701 1.00 67.00 80 ILE A CA 1
ATOM 662 C C . ILE A 1 80 ? -3.559 0.580 -12.370 1.00 67.00 80 ILE A C 1
ATOM 664 O O . ILE A 1 80 ? -4.438 1.436 -12.245 1.00 67.00 80 ILE A O 1
ATOM 668 N N . THR A 1 81 ? -2.267 0.847 -12.202 1.00 65.69 81 THR A N 1
ATOM 669 C CA . THR A 1 81 ? -1.796 2.188 -11.854 1.00 65.69 81 THR A CA 1
ATOM 670 C C . THR A 1 81 ? -0.698 2.630 -12.796 1.00 65.69 81 THR A C 1
ATOM 672 O O . THR A 1 81 ? 0.209 1.863 -13.131 1.00 65.69 81 THR A O 1
ATOM 675 N N . GLU A 1 82 ? -0.793 3.886 -13.206 1.00 62.28 82 GLU A N 1
ATOM 676 C CA . GLU A 1 82 ? 0.260 4.615 -13.900 1.00 62.28 82 GLU A CA 1
ATOM 677 C C . GLU A 1 82 ? 0.846 5.664 -12.939 1.00 62.28 82 GLU A C 1
ATOM 679 O O . GLU A 1 82 ? 0.151 6.034 -11.986 1.00 62.28 82 GLU A O 1
ATOM 684 N N . PRO A 1 83 ? 2.074 6.188 -13.154 1.00 55.03 83 PRO A N 1
ATOM 685 C CA . PRO A 1 83 ? 2.767 7.098 -12.230 1.00 55.03 83 PRO A CA 1
ATOM 686 C C . PRO A 1 83 ? 2.013 8.399 -11.916 1.00 55.03 83 PRO A C 1
ATOM 688 O O . PRO A 1 83 ? 2.524 9.236 -11.176 1.00 55.03 83 PRO A O 1
ATOM 691 N N . ILE A 1 84 ? 0.822 8.597 -12.488 1.00 44.78 84 ILE A N 1
ATOM 692 C CA . ILE A 1 84 ? 0.007 9.792 -12.321 1.00 44.78 84 ILE A CA 1
ATOM 693 C C . ILE A 1 84 ? -1.512 9.519 -12.204 1.00 44.78 84 ILE A C 1
ATOM 695 O O . ILE A 1 84 ? -2.238 10.435 -11.833 1.00 44.78 84 ILE A O 1
ATOM 699 N N . TRP A 1 85 ? -2.009 8.286 -12.427 1.00 43.62 85 TRP A N 1
ATOM 700 C CA . TRP A 1 85 ? -3.441 7.949 -12.280 1.00 43.62 85 TRP A CA 1
ATOM 701 C C . TRP A 1 85 ? -3.684 6.512 -11.790 1.00 43.62 85 TRP A C 1
ATOM 703 O O . TRP A 1 85 ? -3.066 5.553 -12.257 1.00 43.62 85 TRP A O 1
ATOM 713 N N . ILE A 1 86 ? -4.648 6.363 -10.875 1.00 54.06 86 ILE A N 1
ATOM 714 C CA . ILE A 1 86 ? -5.189 5.074 -10.424 1.00 54.06 86 ILE A CA 1
ATOM 715 C C . ILE A 1 86 ? -6.455 4.790 -11.232 1.00 54.06 86 ILE A C 1
ATOM 717 O O . ILE A 1 86 ? -7.452 5.494 -11.074 1.00 54.06 86 ILE A O 1
ATOM 721 N N . MET A 1 87 ? -6.442 3.752 -12.072 1.00 51.34 87 MET A N 1
ATOM 722 C CA . MET A 1 87 ? -7.656 3.253 -12.717 1.00 51.34 87 MET A CA 1
ATOM 723 C C . MET A 1 87 ? -8.137 2.006 -11.972 1.00 51.34 87 MET A C 1
ATOM 725 O O . MET A 1 87 ? -7.485 0.959 -11.962 1.00 51.34 87 MET A O 1
ATOM 729 N N . PHE A 1 88 ? -9.302 2.117 -11.334 1.00 45.84 88 PHE A N 1
ATOM 730 C CA . PHE A 1 88 ? -10.012 0.955 -10.812 1.00 45.84 88 PHE A CA 1
ATOM 731 C C . PHE A 1 88 ? -10.654 0.216 -11.983 1.00 45.84 88 PHE A C 1
ATOM 733 O O . PHE A 1 88 ? -11.481 0.778 -12.700 1.00 45.84 88 PHE A O 1
ATOM 740 N N . LEU A 1 89 ? -10.264 -1.043 -12.180 1.00 39.25 89 LEU A N 1
ATOM 741 C CA . LEU A 1 89 ? -10.833 -1.892 -13.220 1.00 39.25 89 LEU A CA 1
ATOM 742 C C . LEU A 1 89 ? -12.194 -2.408 -12.725 1.00 39.25 89 LEU A C 1
ATOM 744 O O . LEU A 1 89 ? -12.298 -3.489 -12.149 1.00 39.25 89 LEU A O 1
ATOM 748 N N . GLN A 1 90 ? -13.234 -1.589 -12.864 1.00 29.69 90 GLN A N 1
ATOM 749 C CA . GLN A 1 90 ? -14.618 -2.046 -12.767 1.00 29.69 90 GLN A CA 1
ATOM 750 C C . GLN A 1 90 ? -15.064 -2.487 -14.167 1.00 29.69 90 GLN A C 1
ATOM 752 O O . GLN A 1 90 ? -15.304 -1.634 -15.016 1.00 29.69 90 GLN A O 1
ATOM 757 N N . ALA A 1 91 ? -15.182 -3.813 -14.319 1.00 33.78 91 ALA A N 1
ATOM 758 C CA . ALA A 1 91 ? -15.693 -4.582 -15.466 1.00 33.78 91 ALA A CA 1
ATOM 759 C C . ALA A 1 91 ? -14.836 -4.585 -16.745 1.00 33.78 91 ALA A C 1
ATOM 761 O O . ALA A 1 91 ? -14.740 -3.550 -17.436 1.00 33.78 91 ALA A O 1
#

Foldseek 3Di:
DQDDPVQLVVLVVVLCVVCVPDDDDVVCVVVNVQSNVVSRPHHVVVQVVFQVVLVVVVVVCVVVVDDDFAWRGDDPQAWTDGPVDTDGPDD

Sequence (91 aa):
MPLSLNEIKERALAFSREWEGANAERAEAQTFWNEFFNVFGVSRRRLASFEEPVRRARTRFEKSGEKGGFIDLFWRGVLITEPIWIMFLQA